Protein AF-A0A1J5I529-F1 (afdb_monomer_lite)

Sequence (62 aa):
MNSAQRKTLSAIFAEPPPRTLEWRRIESLLIAVGCEVIEGAGSRVGFKRGDLRADFHRPHPG

Structure (mmCIF, N/CA/C/O backbone):
data_AF-A0A1J5I529-F1
#
_entry.id   AF-A0A1J5I529-F1
#
loop_
_atom_site.group_PDB
_atom_site.id
_atom_site.type_symbol
_atom_site.label_atom_id
_atom_site.label_alt_id
_atom_site.label_comp_id
_atom_site.label_asym_id
_atom_site.label_entity_id
_atom_site.label_seq_id
_atom_site.pdbx_PDB_ins_code
_atom_site.Cartn_x
_atom_site.Cartn_y
_atom_site.Cartn_z
_atom_site.occupancy
_atom_site.B_iso_or_equiv
_atom_site.auth_seq_id
_atom_site.auth_comp_id
_atom_site.auth_asym_id
_atom_site.auth_atom_id
_atom_site.pdbx_PDB_model_num
ATOM 1 N N . MET A 1 1 ? -7.368 9.377 -4.743 1.00 92.94 1 MET A N 1
ATOM 2 C CA . MET A 1 1 ? -6.140 8.978 -5.472 1.00 92.94 1 MET A CA 1
ATOM 3 C C . MET A 1 1 ? -5.497 10.177 -6.188 1.00 92.94 1 MET A C 1
ATOM 5 O O . MET A 1 1 ? -6.169 10.856 -6.959 1.00 92.94 1 MET A O 1
ATOM 9 N N . ASN A 1 2 ? -4.215 10.452 -5.945 1.00 97.94 2 ASN A N 1
ATOM 10 C CA . ASN A 1 2 ? -3.423 11.544 -6.527 1.00 97.94 2 ASN A CA 1
ATOM 11 C C . ASN A 1 2 ? -2.511 11.058 -7.680 1.00 97.94 2 ASN A C 1
ATOM 13 O O . ASN A 1 2 ? -2.508 9.878 -8.035 1.00 97.94 2 ASN A O 1
ATOM 17 N N . SER A 1 3 ? -1.738 11.973 -8.281 1.00 98.06 3 SER A N 1
ATOM 18 C CA . SER A 1 3 ? -0.848 11.662 -9.416 1.00 98.06 3 SER A CA 1
ATOM 19 C C . SER A 1 3 ? 0.226 10.616 -9.074 1.00 98.06 3 SER A C 1
ATOM 21 O O . SER A 1 3 ? 0.493 9.722 -9.875 1.00 98.06 3 SER A O 1
ATOM 23 N N . ALA A 1 4 ? 0.800 10.666 -7.868 1.00 97.50 4 ALA A N 1
ATOM 24 C CA . ALA A 1 4 ? 1.814 9.706 -7.434 1.00 97.50 4 ALA A CA 1
ATOM 25 C C . ALA A 1 4 ? 1.240 8.288 -7.283 1.00 97.50 4 ALA A C 1
ATOM 27 O O . ALA A 1 4 ? 1.853 7.326 -7.743 1.00 97.50 4 ALA A O 1
ATOM 28 N N . GLN A 1 5 ? 0.043 8.163 -6.706 1.00 98.31 5 GLN A N 1
ATOM 29 C CA . GLN A 1 5 ? -0.653 6.883 -6.539 1.00 98.31 5 GLN A CA 1
ATOM 30 C C . GLN A 1 5 ? -1.072 6.293 -7.891 1.00 98.31 5 GLN A C 1
ATOM 32 O O . GLN A 1 5 ? -0.871 5.104 -8.112 1.00 98.31 5 GLN A O 1
ATOM 37 N N . ARG A 1 6 ? -1.544 7.118 -8.839 1.00 98.06 6 ARG A N 1
ATOM 38 C CA . ARG A 1 6 ? -1.812 6.672 -10.221 1.00 98.06 6 ARG A CA 1
ATOM 39 C C . ARG A 1 6 ? -0.568 6.091 -10.895 1.00 98.06 6 ARG A C 1
ATOM 41 O O . ARG A 1 6 ? -0.643 5.017 -11.476 1.00 98.06 6 ARG A O 1
ATOM 48 N N . LYS A 1 7 ? 0.586 6.755 -10.760 1.00 97.31 7 LYS A N 1
ATOM 49 C CA . LYS A 1 7 ? 1.866 6.239 -11.277 1.00 97.31 7 LYS A CA 1
ATOM 50 C C . LYS A 1 7 ? 2.268 4.921 -10.614 1.00 97.31 7 LYS A C 1
ATOM 52 O O . LYS A 1 7 ? 2.760 4.032 -11.295 1.00 97.31 7 LYS A O 1
ATOM 57 N N . THR A 1 8 ? 2.066 4.793 -9.301 1.00 97.81 8 THR A N 1
ATOM 58 C CA . THR A 1 8 ? 2.306 3.531 -8.581 1.00 97.81 8 THR A CA 1
ATOM 59 C C . THR A 1 8 ? 1.402 2.416 -9.110 1.00 97.81 8 THR A C 1
ATOM 61 O O . THR A 1 8 ? 1.893 1.323 -9.354 1.00 97.81 8 THR A O 1
ATOM 64 N N . LEU A 1 9 ? 0.113 2.692 -9.341 1.00 97.38 9 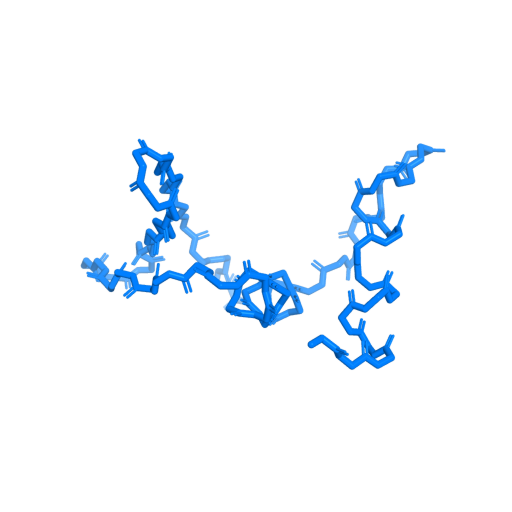LEU A N 1
ATOM 65 C CA . LEU A 1 9 ? -0.827 1.713 -9.888 1.00 97.38 9 LEU A CA 1
ATOM 66 C C . LEU A 1 9 ? -0.366 1.208 -11.261 1.00 97.38 9 LEU A C 1
ATOM 68 O O . LEU A 1 9 ? -0.270 0.003 -11.458 1.00 97.38 9 LEU A O 1
ATOM 72 N N . SER A 1 10 ? -0.009 2.116 -12.177 1.00 97.38 10 SER A N 1
ATOM 73 C CA . SER A 1 10 ? 0.540 1.740 -13.487 1.00 97.38 10 SER A CA 1
ATOM 74 C C . SER A 1 10 ? 1.825 0.919 -13.373 1.00 97.38 10 SER A C 1
ATOM 76 O O . SER A 1 10 ? 2.011 -0.022 -14.133 1.00 97.38 10 SER A O 1
ATOM 78 N N . ALA A 1 11 ? 2.701 1.251 -12.421 1.00 97.38 11 ALA A N 1
ATOM 79 C CA . ALA A 1 11 ? 3.959 0.542 -12.216 1.00 97.38 11 ALA A CA 1
ATOM 80 C C . ALA A 1 11 ? 3.764 -0.905 -11.729 1.00 97.38 11 ALA A C 1
ATOM 82 O O . ALA A 1 11 ? 4.507 -1.779 -12.156 1.00 97.38 11 ALA A O 1
ATOM 83 N N . ILE A 1 12 ? 2.774 -1.173 -10.867 1.00 95.62 12 ILE A N 1
ATOM 84 C CA . ILE A 1 12 ? 2.497 -2.531 -10.356 1.00 95.62 12 ILE A CA 1
ATOM 85 C C . ILE A 1 12 ? 2.056 -3.480 -11.479 1.00 95.62 12 ILE A C 1
ATOM 87 O O . ILE A 1 12 ? 2.392 -4.657 -11.438 1.00 95.62 12 ILE A O 1
ATOM 91 N N . PHE A 1 13 ? 1.333 -2.967 -12.475 1.00 96.50 13 PHE A N 1
ATOM 92 C CA . PHE A 1 13 ? 0.855 -3.744 -13.625 1.00 96.50 13 PHE A CA 1
ATOM 93 C C . PHE A 1 13 ? 1.796 -3.693 -14.840 1.00 96.50 13 PHE A C 1
ATOM 95 O O . PHE A 1 13 ? 1.418 -4.137 -15.922 1.00 96.50 13 PHE A O 1
ATOM 102 N N . ALA A 1 14 ? 2.997 -3.126 -14.697 1.00 97.00 14 ALA A N 1
ATOM 103 C CA . ALA A 1 14 ? 4.006 -3.179 -15.749 1.00 97.00 14 ALA A CA 1
ATOM 104 C C . ALA A 1 14 ? 4.582 -4.598 -15.880 1.00 97.00 14 ALA A C 1
ATOM 106 O O . ALA A 1 14 ? 4.666 -5.326 -14.894 1.00 97.00 14 ALA A O 1
ATOM 107 N N . GLU A 1 15 ? 5.032 -4.954 -17.084 1.00 95.56 15 GLU A N 1
ATOM 108 C CA . GLU A 1 15 ? 5.654 -6.246 -17.377 1.00 95.56 15 GLU A CA 1
ATOM 109 C C . GLU A 1 15 ? 7.060 -6.013 -17.975 1.00 95.56 15 GLU A C 1
ATOM 111 O O . GLU A 1 15 ? 7.161 -5.504 -19.096 1.00 95.56 15 GLU A O 1
ATOM 116 N N . PRO A 1 16 ? 8.154 -6.323 -17.249 1.00 93.81 16 PRO A N 1
ATOM 117 C CA . PRO A 1 16 ? 8.177 -6.807 -15.867 1.00 93.81 16 PRO A CA 1
ATOM 118 C C . PRO A 1 16 ? 7.861 -5.690 -14.849 1.00 93.81 16 PRO A C 1
ATOM 120 O O . PRO A 1 16 ? 8.149 -4.514 -15.108 1.00 93.81 16 PRO A O 1
ATOM 123 N N . PRO A 1 17 ? 7.350 -6.029 -13.652 1.00 91.75 17 PRO A N 1
ATOM 124 C CA . PRO A 1 17 ? 7.152 -5.045 -12.597 1.00 91.75 17 PRO A CA 1
ATOM 125 C C . PRO A 1 17 ? 8.506 -4.504 -12.101 1.00 91.75 17 PRO A C 1
ATOM 127 O O . PRO A 1 17 ? 9.496 -5.242 -12.013 1.00 91.75 17 PRO A O 1
ATOM 130 N N . PRO A 1 18 ? 8.592 -3.211 -11.743 1.00 93.38 18 PRO A N 1
ATOM 131 C CA . PRO A 1 18 ? 9.839 -2.609 -11.303 1.00 93.38 18 PRO A CA 1
ATOM 132 C C . PRO A 1 18 ? 10.280 -3.175 -9.951 1.00 93.38 18 PRO A C 1
ATOM 134 O O . PRO A 1 18 ? 9.544 -3.138 -8.966 1.00 93.38 18 PRO A O 1
ATOM 137 N N . ARG A 1 19 ? 11.543 -3.604 -9.873 1.00 91.19 19 ARG A N 1
ATOM 138 C CA . ARG A 1 19 ? 12.163 -4.127 -8.638 1.00 91.19 19 ARG A CA 1
ATOM 139 C C . ARG A 1 19 ? 12.468 -3.044 -7.594 1.00 91.19 19 ARG A C 1
ATOM 141 O O . ARG A 1 19 ? 12.858 -3.365 -6.480 1.00 91.19 19 ARG A O 1
ATOM 148 N N . THR A 1 20 ? 12.315 -1.771 -7.958 1.00 91.31 20 THR A N 1
ATOM 149 C CA . THR A 1 20 ? 12.658 -0.594 -7.142 1.00 91.31 20 THR A CA 1
ATOM 150 C C . THR A 1 20 ? 11.435 0.115 -6.557 1.00 91.31 20 THR A C 1
ATOM 152 O O . THR A 1 20 ? 11.553 1.224 -6.032 1.00 91.31 20 THR A O 1
ATOM 155 N N . LEU A 1 21 ? 10.238 -0.475 -6.662 1.00 92.56 21 LEU A N 1
ATOM 156 C CA . LEU A 1 21 ? 9.029 0.152 -6.140 1.00 92.56 21 LEU A CA 1
ATOM 157 C C . LEU A 1 21 ? 9.034 0.141 -4.607 1.00 92.56 21 LEU A C 1
ATOM 159 O O . LEU A 1 21 ? 8.927 -0.903 -3.972 1.00 92.56 21 LEU A O 1
ATOM 163 N N . GLU A 1 22 ? 9.145 1.326 -4.012 1.00 93.25 22 GLU A N 1
ATOM 164 C CA . GLU A 1 22 ? 9.165 1.475 -2.558 1.00 93.25 22 GLU A CA 1
ATOM 165 C C . GLU A 1 22 ? 7.837 1.047 -1.917 1.00 93.25 22 GLU A C 1
ATOM 167 O O . GLU A 1 22 ? 6.759 1.494 -2.322 1.00 93.25 22 GLU A O 1
ATOM 172 N N . TRP A 1 23 ? 7.919 0.282 -0.827 1.00 93.62 23 TRP A N 1
ATOM 173 C CA . TRP A 1 23 ? 6.751 -0.202 -0.087 1.00 93.62 23 TRP A CA 1
ATOM 174 C C . TRP A 1 23 ? 5.781 0.910 0.334 1.00 93.62 23 TRP A C 1
ATOM 176 O O . TRP A 1 23 ? 4.574 0.795 0.119 1.00 93.62 23 TRP A O 1
ATOM 186 N N . ARG A 1 24 ? 6.300 2.042 0.836 1.00 94.81 24 ARG A N 1
ATOM 187 C CA . ARG A 1 24 ? 5.478 3.198 1.245 1.00 94.81 24 ARG A CA 1
ATOM 188 C C . ARG A 1 24 ? 4.551 3.702 0.133 1.00 94.81 24 ARG A C 1
ATOM 190 O O . ARG A 1 24 ? 3.482 4.244 0.406 1.00 94.81 24 ARG A O 1
ATOM 197 N N . ARG A 1 25 ? 4.944 3.529 -1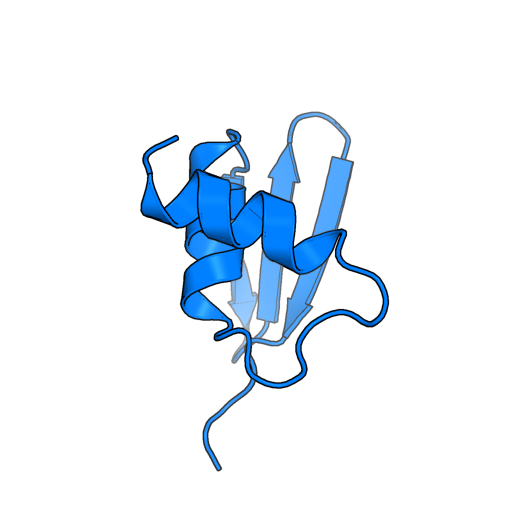.137 1.00 96.25 25 ARG A N 1
ATOM 198 C CA . ARG A 1 25 ? 4.132 3.930 -2.293 1.00 96.25 25 ARG A CA 1
ATOM 199 C C . ARG A 1 25 ? 2.975 2.967 -2.528 1.00 96.25 25 ARG A C 1
ATOM 201 O O . ARG A 1 25 ? 1.897 3.430 -2.891 1.00 96.25 25 ARG A O 1
ATOM 208 N N . ILE A 1 26 ? 3.196 1.669 -2.318 1.00 95.81 26 ILE A N 1
ATOM 209 C CA . ILE A 1 26 ? 2.167 0.625 -2.406 1.00 95.81 26 ILE A CA 1
ATOM 210 C C . ILE A 1 26 ? 1.151 0.814 -1.275 1.00 95.81 26 ILE A C 1
ATOM 212 O O . ILE A 1 26 ? -0.045 0.888 -1.538 1.00 95.81 26 ILE A O 1
ATOM 216 N N . GLU A 1 27 ? 1.621 1.007 -0.043 1.00 96.56 27 GLU A N 1
ATOM 217 C CA . GLU A 1 27 ? 0.774 1.280 1.126 1.00 96.56 27 GLU A CA 1
ATOM 218 C C . GLU A 1 27 ? -0.088 2.540 0.921 1.00 96.56 27 GLU A C 1
ATOM 220 O O . GLU A 1 27 ? -1.309 2.491 1.070 1.00 96.56 27 GLU A O 1
ATOM 225 N N . SER A 1 28 ? 0.507 3.643 0.445 1.00 97.81 28 SER A N 1
ATOM 226 C CA . SER A 1 28 ? -0.241 4.864 0.104 1.00 97.81 28 SER A CA 1
ATOM 227 C C . SER A 1 28 ? -1.280 4.652 -1.005 1.00 97.81 28 SER A C 1
ATOM 229 O O . SER A 1 28 ? -2.353 5.258 -0.966 1.00 97.81 28 SER A O 1
ATOM 231 N N . LEU A 1 29 ? -0.986 3.811 -2.004 1.00 98.06 29 LEU A N 1
ATOM 232 C CA . LEU A 1 29 ? -1.943 3.455 -3.052 1.00 98.06 29 LEU A CA 1
ATOM 233 C C . LEU A 1 29 ? -3.122 2.662 -2.477 1.00 98.06 29 LEU A C 1
ATOM 235 O O . LEU A 1 29 ? -4.261 3.004 -2.786 1.00 98.06 29 LEU A O 1
ATOM 239 N N . LEU A 1 30 ? -2.868 1.653 -1.639 1.00 97.75 30 LEU A N 1
ATOM 240 C CA . LEU A 1 30 ? -3.911 0.825 -1.023 1.00 97.75 30 LEU A CA 1
ATOM 241 C C . LEU A 1 30 ? -4.867 1.670 -0.172 1.00 97.75 30 LEU A C 1
ATOM 243 O O . LEU A 1 30 ? -6.083 1.586 -0.345 1.00 97.75 30 LEU A O 1
ATOM 247 N N . ILE A 1 31 ? -4.333 2.575 0.650 1.00 97.81 31 ILE A N 1
ATOM 248 C CA . ILE A 1 31 ? -5.141 3.549 1.403 1.00 97.81 31 ILE A CA 1
ATOM 249 C C . ILE A 1 31 ? -5.980 4.410 0.444 1.00 97.81 31 ILE A C 1
ATOM 251 O O . ILE A 1 31 ? -7.180 4.598 0.634 1.00 97.81 31 ILE A O 1
ATOM 255 N N . ALA A 1 32 ? -5.378 4.905 -0.641 1.00 98.06 32 ALA A N 1
ATOM 256 C CA . ALA A 1 32 ? -6.052 5.790 -1.589 1.00 98.06 32 ALA A CA 1
ATOM 257 C C . ALA A 1 32 ? -7.157 5.129 -2.428 1.00 98.06 32 ALA A C 1
ATOM 259 O O . ALA A 1 32 ? -7.972 5.861 -3.001 1.00 98.06 32 ALA A O 1
ATOM 260 N N . VAL A 1 33 ? -7.174 3.795 -2.531 1.00 96.62 33 VAL A N 1
ATOM 261 C CA . VAL A 1 33 ? -8.247 3.017 -3.179 1.00 96.62 33 VAL A CA 1
ATOM 262 C C . VAL A 1 33 ? -9.289 2.494 -2.182 1.00 96.62 33 VAL A C 1
ATOM 264 O O . VAL A 1 33 ? -10.126 1.665 -2.553 1.00 96.62 33 VAL A O 1
ATOM 267 N N . GLY A 1 34 ? -9.250 2.991 -0.941 1.00 97.25 34 GLY A N 1
ATOM 268 C CA . GLY A 1 34 ? -10.245 2.724 0.094 1.00 97.25 34 GLY A CA 1
ATOM 269 C C . GLY A 1 34 ? -9.981 1.467 0.917 1.00 97.25 34 GLY A C 1
ATOM 270 O O . GLY A 1 34 ? -10.931 0.910 1.457 1.00 97.25 34 GLY A O 1
ATOM 271 N N . CYS A 1 35 ? -8.737 0.983 0.985 1.00 98.25 35 CYS A N 1
ATOM 272 C CA . CYS A 1 35 ? -8.404 -0.083 1.922 1.00 98.25 35 CYS A CA 1
ATOM 273 C C . CYS A 1 35 ? -8.236 0.468 3.343 1.00 98.25 35 CYS A C 1
ATOM 275 O O . CYS A 1 35 ? -7.540 1.461 3.559 1.00 98.25 35 CYS A O 1
ATOM 277 N N . GLU A 1 36 ? -8.807 -0.238 4.310 1.00 98.00 36 GLU A N 1
ATOM 278 C CA . GLU A 1 36 ? -8.501 -0.098 5.729 1.00 98.00 36 GLU A CA 1
ATOM 279 C C . GLU A 1 36 ? -7.147 -0.750 6.019 1.00 98.00 36 GLU A C 1
ATOM 281 O O . GLU A 1 36 ? -6.887 -1.869 5.566 1.00 98.00 36 GLU A O 1
ATOM 286 N N . VAL A 1 37 ? -6.294 -0.058 6.776 1.00 97.25 37 VAL A N 1
ATOM 287 C CA . VAL A 1 37 ? -5.008 -0.592 7.241 1.00 97.25 37 VAL A CA 1
ATOM 288 C C . VAL A 1 37 ? -5.214 -1.273 8.583 1.00 97.25 37 VAL A C 1
ATOM 290 O O . VAL A 1 37 ? -5.848 -0.722 9.480 1.00 97.25 37 VAL A O 1
ATOM 293 N N . ILE A 1 38 ? -4.667 -2.474 8.720 1.00 97.25 38 ILE A N 1
ATOM 294 C CA . ILE A 1 38 ? -4.756 -3.291 9.925 1.00 97.25 38 ILE A CA 1
ATOM 295 C C . ILE A 1 38 ? -3.329 -3.558 10.390 1.00 97.25 38 ILE A C 1
ATOM 297 O O . ILE A 1 38 ? -2.607 -4.349 9.782 1.00 97.25 38 ILE A O 1
ATOM 301 N N . GLU A 1 39 ? -2.912 -2.881 11.456 1.00 96.06 39 GLU A N 1
ATOM 302 C CA . GLU A 1 39 ? -1.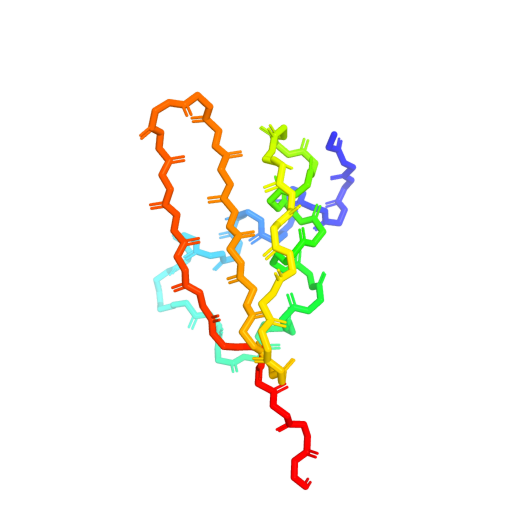587 -3.081 12.043 1.00 96.06 39 GLU A CA 1
ATOM 303 C C . GLU A 1 39 ? -1.486 -4.466 12.695 1.00 96.06 39 GLU A C 1
ATOM 305 O O . GLU A 1 39 ? -2.382 -4.902 13.421 1.00 96.06 39 GLU A O 1
ATOM 310 N N . GLY A 1 40 ? -0.391 -5.173 12.419 1.00 93.12 40 GLY A N 1
ATOM 311 C CA . GLY A 1 40 ? -0.044 -6.435 13.062 1.00 93.12 40 GLY A CA 1
ATOM 312 C C . GLY A 1 40 ? 1.150 -6.286 14.005 1.00 93.12 40 GLY A C 1
ATOM 313 O O . GLY A 1 40 ? 1.722 -5.212 14.167 1.00 93.12 40 GLY A O 1
ATOM 314 N N . ALA A 1 41 ? 1.563 -7.392 14.627 1.00 92.31 41 ALA A N 1
ATOM 315 C CA . ALA A 1 41 ? 2.790 -7.411 15.420 1.00 92.31 41 ALA A CA 1
ATOM 316 C C . ALA A 1 41 ? 4.039 -7.292 14.522 1.00 92.31 41 ALA A C 1
ATOM 318 O O . ALA A 1 41 ? 4.140 -7.959 13.486 1.00 92.31 41 ALA A O 1
ATOM 319 N N . GLY A 1 42 ? 5.018 -6.486 14.944 1.00 90.31 42 GLY A N 1
ATOM 320 C CA . GLY A 1 42 ? 6.263 -6.276 14.199 1.00 90.31 42 GLY A CA 1
ATOM 321 C C . GLY A 1 42 ? 6.028 -5.563 12.862 1.00 90.31 42 GLY A C 1
ATOM 322 O O . GLY A 1 42 ? 5.360 -4.539 12.814 1.00 90.31 42 GLY A O 1
ATOM 323 N N . SER A 1 43 ? 6.572 -6.096 11.761 1.00 93.31 43 SER A N 1
ATOM 324 C CA . SER A 1 43 ? 6.358 -5.548 10.408 1.00 93.31 43 SER A CA 1
ATOM 325 C C . SER A 1 43 ? 5.093 -6.031 9.714 1.00 93.31 43 SER A C 1
ATOM 327 O O . SER A 1 43 ? 4.894 -5.729 8.537 1.00 93.31 43 SER A O 1
ATOM 329 N N . ARG A 1 44 ? 4.243 -6.807 10.385 1.00 94.94 44 ARG A N 1
ATOM 330 C CA . ARG A 1 44 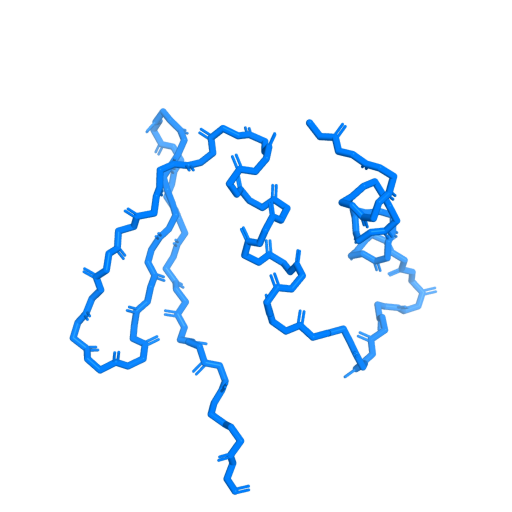? 3.021 -7.319 9.765 1.00 94.94 44 ARG A CA 1
ATOM 331 C C . ARG A 1 44 ? 2.032 -6.181 9.543 1.00 94.94 44 ARG A C 1
ATOM 333 O O . ARG A 1 44 ? 1.773 -5.400 10.451 1.00 94.94 44 ARG A O 1
ATOM 340 N N . VAL A 1 45 ? 1.455 -6.130 8.349 1.00 96.81 45 VAL A N 1
ATOM 341 C CA . VAL A 1 45 ? 0.412 -5.170 7.983 1.00 96.81 45 VAL A CA 1
ATOM 342 C C . VAL A 1 45 ? -0.616 -5.846 7.084 1.00 96.81 45 VAL A C 1
ATOM 344 O O . VAL A 1 45 ? -0.264 -6.537 6.129 1.00 96.81 45 VAL A O 1
ATOM 347 N N . GLY A 1 46 ? -1.890 -5.665 7.405 1.00 97.31 46 GLY A N 1
ATOM 348 C CA . GLY A 1 46 ? -3.018 -6.115 6.603 1.00 97.31 46 GLY A CA 1
ATOM 349 C C . GLY A 1 46 ? -3.715 -4.948 5.914 1.00 97.31 46 GLY A C 1
ATOM 350 O O . GLY A 1 46 ? -3.743 -3.833 6.431 1.00 97.31 46 GLY A O 1
ATOM 351 N N . PHE A 1 47 ? -4.324 -5.220 4.765 1.00 98.19 47 PHE A N 1
ATOM 352 C CA . PHE A 1 47 ? -5.219 -4.298 4.074 1.00 98.19 47 PHE A CA 1
ATOM 353 C C . PHE A 1 47 ? -6.548 -4.991 3.803 1.00 98.19 47 PHE A C 1
ATOM 355 O O . PHE A 1 47 ? -6.572 -6.109 3.280 1.00 98.19 47 PHE A O 1
ATOM 362 N N . LYS A 1 48 ? -7.653 -4.328 4.145 1.00 98.44 48 LYS A N 1
ATOM 363 C CA . LYS A 1 48 ? -9.013 -4.837 3.940 1.00 98.44 48 LYS A CA 1
ATOM 364 C C . LYS A 1 48 ? -9.832 -3.869 3.094 1.00 98.44 48 LYS A C 1
ATOM 366 O O . LYS A 1 48 ? -9.772 -2.665 3.308 1.00 98.44 48 LYS A O 1
ATOM 371 N N . ARG A 1 49 ? -10.632 -4.385 2.160 1.00 97.50 49 ARG A N 1
ATOM 372 C CA . ARG A 1 49 ? -11.645 -3.607 1.432 1.00 97.50 49 ARG A CA 1
ATOM 373 C C . ARG A 1 49 ? -12.881 -4.467 1.194 1.00 97.50 49 ARG A C 1
ATOM 375 O O . ARG A 1 49 ? -12.861 -5.350 0.338 1.00 97.50 49 ARG A O 1
ATOM 382 N N . GLY A 1 50 ? -13.944 -4.212 1.957 1.00 95.69 50 GLY A N 1
ATOM 383 C CA . GLY A 1 50 ? -15.104 -5.106 2.011 1.00 95.69 50 GLY A CA 1
ATOM 384 C C . GLY A 1 50 ? -14.683 -6.493 2.501 1.00 95.69 50 GLY A C 1
ATOM 385 O O . GLY A 1 50 ? -14.007 -6.603 3.524 1.00 95.69 50 GLY A O 1
ATOM 386 N N . ASP A 1 51 ? -15.012 -7.527 1.734 1.00 96.94 51 ASP A N 1
ATOM 387 C CA . ASP A 1 51 ? -14.664 -8.917 2.060 1.00 96.94 51 ASP A CA 1
ATOM 388 C C . ASP A 1 51 ? -13.267 -9.334 1.566 1.00 96.94 51 ASP A C 1
ATOM 390 O O . ASP A 1 51 ? -12.805 -10.439 1.846 1.00 96.94 51 ASP A O 1
ATOM 394 N N . LEU A 1 52 ? -12.559 -8.449 0.852 1.00 97.06 52 LEU A N 1
ATOM 395 C CA . LEU A 1 52 ? -11.190 -8.699 0.404 1.00 97.06 52 LEU A CA 1
ATOM 396 C C . LEU A 1 52 ? -10.196 -8.348 1.510 1.00 97.06 52 LEU A C 1
ATOM 398 O O . LEU A 1 52 ? -10.232 -7.244 2.058 1.00 97.06 52 LEU A O 1
ATOM 402 N N . ARG A 1 53 ? -9.258 -9.259 1.780 1.00 96.81 53 ARG A N 1
ATOM 403 C CA . ARG A 1 53 ? -8.145 -9.058 2.711 1.00 96.81 53 ARG A CA 1
ATOM 404 C C . ARG A 1 53 ? -6.838 -9.541 2.093 1.00 96.81 53 ARG A C 1
ATOM 406 O O . ARG A 1 53 ? -6.795 -10.615 1.501 1.00 96.81 53 ARG A O 1
ATOM 413 N N . ALA A 1 54 ? -5.776 -8.771 2.291 1.00 96.81 54 ALA A N 1
ATOM 414 C CA . ALA A 1 54 ? -4.412 -9.179 1.984 1.00 96.81 54 ALA A CA 1
ATOM 415 C C . ALA A 1 54 ? -3.482 -8.826 3.152 1.00 96.81 54 ALA A C 1
ATOM 417 O O . ALA A 1 54 ? -3.555 -7.721 3.688 1.00 96.81 54 ALA A O 1
ATOM 418 N N . ASP A 1 55 ? -2.622 -9.766 3.537 1.00 96.69 55 ASP A N 1
ATOM 419 C CA . ASP A 1 55 ? -1.664 -9.623 4.634 1.00 96.69 55 ASP A CA 1
ATOM 420 C C . ASP A 1 55 ? -0.230 -9.648 4.092 1.00 96.69 55 ASP A C 1
ATOM 422 O O . ASP A 1 55 ? 0.127 -10.499 3.277 1.00 96.69 55 ASP A O 1
ATOM 426 N N . PHE A 1 56 ? 0.599 -8.719 4.564 1.00 95.06 56 PHE A N 1
ATOM 427 C CA . PHE A 1 56 ? 1.970 -8.515 4.110 1.00 95.06 56 PHE A CA 1
ATOM 428 C C . PHE A 1 56 ? 2.927 -8.307 5.288 1.00 95.06 56 PHE A C 1
ATOM 430 O O . PHE A 1 56 ? 2.520 -8.060 6.425 1.00 95.06 56 PHE A O 1
ATOM 437 N N . HIS A 1 57 ? 4.223 -8.358 4.990 1.00 94.81 57 HIS A N 1
ATOM 438 C CA . HIS A 1 57 ? 5.276 -7.876 5.877 1.00 94.81 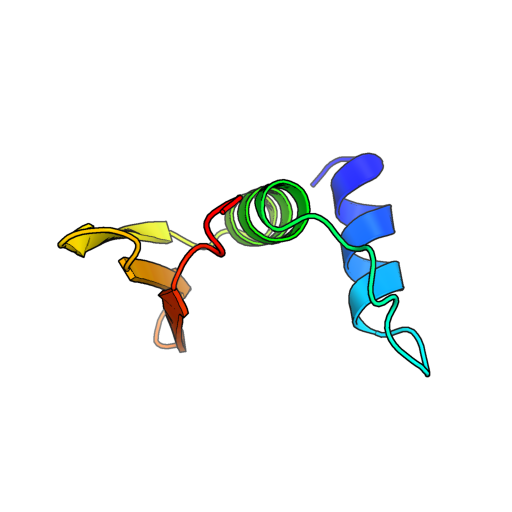57 HIS A CA 1
ATOM 439 C C . HIS A 1 57 ? 5.906 -6.642 5.235 1.00 94.81 57 HIS A C 1
ATOM 441 O O . HIS A 1 57 ? 6.345 -6.709 4.085 1.00 94.81 57 HIS A O 1
ATOM 447 N N . ARG A 1 58 ? 5.965 -5.523 5.965 1.00 91.00 58 ARG A N 1
ATOM 448 C CA . ARG A 1 58 ? 6.723 -4.346 5.538 1.00 91.00 58 ARG A CA 1
ATOM 449 C C . ARG A 1 58 ? 8.190 -4.770 5.361 1.00 91.00 58 ARG A C 1
ATOM 451 O O . ARG A 1 58 ? 8.757 -5.331 6.304 1.00 91.00 58 ARG A O 1
ATOM 458 N N . PRO A 1 59 ? 8.801 -4.557 4.183 1.00 84.06 59 PRO A N 1
ATOM 459 C CA . PRO A 1 59 ? 10.217 -4.817 4.005 1.00 84.06 59 PRO A CA 1
ATOM 460 C C . PRO A 1 59 ? 10.995 -3.854 4.900 1.00 84.06 59 PRO A C 1
ATOM 462 O O . PRO A 1 59 ? 10.798 -2.639 4.842 1.00 84.06 59 PRO A O 1
ATOM 465 N N . HIS A 1 60 ? 11.854 -4.411 5.747 1.00 66.94 60 HIS A N 1
ATOM 466 C CA . HIS A 1 60 ? 12.761 -3.622 6.567 1.00 66.94 60 HIS A CA 1
ATOM 467 C C . HIS A 1 60 ? 13.969 -3.218 5.721 1.00 66.94 60 HIS A C 1
ATOM 469 O O . HIS A 1 60 ? 14.522 -4.080 5.033 1.00 66.94 60 HIS A O 1
ATOM 475 N N . PRO A 1 61 ? 14.404 -1.949 5.758 1.00 65.50 61 PRO A N 1
ATOM 476 C CA . PRO A 1 61 ? 15.771 -1.633 5.390 1.00 65.50 61 PRO A CA 1
ATOM 477 C C . PRO A 1 61 ? 16.667 -2.315 6.430 1.00 65.50 61 PRO A C 1
ATOM 479 O O . PRO A 1 61 ? 16.665 -1.922 7.595 1.00 65.50 61 PRO A O 1
ATOM 482 N N . GLY A 1 62 ? 17.314 -3.410 6.028 1.00 51.88 62 GLY A N 1
ATOM 483 C CA . GLY A 1 62 ? 18.440 -3.972 6.772 1.00 51.88 62 GLY A CA 1
ATOM 484 C C . GLY A 1 62 ? 19.647 -3.050 6.704 1.00 51.88 62 GLY A C 1
ATOM 485 O O . GLY A 1 62 ? 19.740 -2.285 5.715 1.00 51.88 62 GLY A O 1
#

Radius of gyration: 12.15 Å; chains: 1; bounding box: 34×21×33 Å

Secondary structure (DSSP, 8-state):
--HHHHHHHHHHTSSSPPTT--HHHHHHHHHHTTPEEEE-STTEEEEEETTEEEEEEPPP--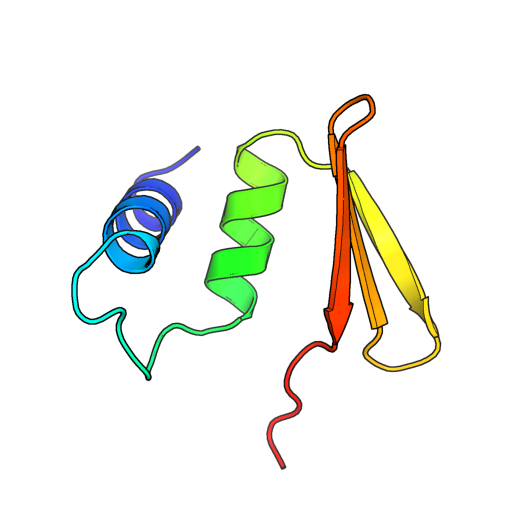

pLDDT: mean 94.04, std 7.94, range [51.88, 98.44]

Foldseek 3Di:
DDPLLVVLVVQCPDVVRDPPDAPVSVVVNLVVVPWDWDDDPDQWIWTDDPPDIDIDGHDDPD